Protein AF-A0AAN0K100-F1 (afdb_monomer_lite)

Secondary structure (DSSP, 8-state):
-----------PPPPSS--HHHHHHHHHHHHHHHHHHHTT--TT--HHHHHHHHHHHHHTT-HHHHHHHHHHHHHHHHHH-

Structure (mmCIF, N/CA/C/O backbone):
data_AF-A0AAN0K100-F1
#
_entry.id   AF-A0AAN0K100-F1
#
loop_
_atom_site.group_PDB
_atom_site.id
_atom_site.type_symbol
_atom_site.label_atom_id
_atom_site.label_alt_id
_atom_site.label_comp_id
_atom_site.label_asym_id
_atom_site.label_entity_id
_atom_site.label_seq_id
_atom_site.pdbx_PDB_ins_code
_atom_site.Cartn_x
_atom_site.Cartn_y
_atom_site.Cartn_z
_atom_site.occupancy
_atom_site.B_iso_or_equiv
_atom_site.auth_seq_id
_atom_site.auth_comp_id
_atom_site.auth_asym_id
_atom_site.auth_atom_id
_atom_site.pdbx_PDB_model_num
ATOM 1 N N . MET A 1 1 ? 43.343 24.099 -35.145 1.00 42.75 1 MET A N 1
ATOM 2 C CA . MET A 1 1 ? 42.004 24.007 -34.520 1.00 42.75 1 MET A CA 1
ATOM 3 C C . MET A 1 1 ? 41.501 22.580 -34.703 1.00 42.75 1 MET A C 1
ATOM 5 O O . MET A 1 1 ? 41.211 22.207 -35.828 1.00 42.75 1 MET A O 1
ATOM 9 N N . S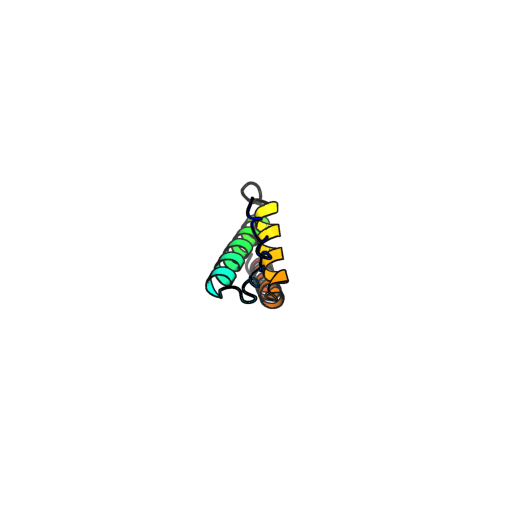ER A 1 2 ? 41.511 21.750 -33.654 1.00 47.34 2 SER A N 1
ATOM 10 C CA . SER A 1 2 ? 41.075 20.344 -33.733 1.00 47.34 2 SER A CA 1
ATOM 11 C C . SER A 1 2 ? 39.659 20.224 -33.168 1.00 47.34 2 SER A C 1
ATOM 13 O O . SER A 1 2 ? 39.439 20.528 -31.996 1.00 47.34 2 SER A O 1
ATOM 15 N N . GLY A 1 3 ? 38.695 19.865 -34.019 1.00 51.62 3 GLY A N 1
ATOM 16 C CA . GLY A 1 3 ? 37.287 19.719 -33.651 1.00 51.62 3 GLY A CA 1
ATOM 17 C C . GLY A 1 3 ? 37.075 18.535 -32.708 1.00 51.62 3 GLY A C 1
ATOM 18 O O . GLY A 1 3 ? 37.437 17.401 -33.027 1.00 51.62 3 GLY A O 1
ATOM 19 N N . LYS A 1 4 ? 36.486 18.794 -31.536 1.00 56.88 4 LYS A N 1
ATOM 20 C CA . LYS A 1 4 ? 36.033 17.745 -30.614 1.00 56.88 4 LYS A CA 1
ATOM 21 C C . LYS A 1 4 ? 34.911 16.955 -31.291 1.00 56.88 4 LYS A C 1
ATOM 23 O O . LYS A 1 4 ? 33.914 17.530 -31.704 1.00 56.88 4 LYS A O 1
ATOM 28 N N . LYS A 1 5 ? 35.091 15.637 -31.410 1.00 60.78 5 LYS A N 1
ATOM 29 C CA . LYS A 1 5 ? 34.049 14.715 -31.871 1.00 60.78 5 LYS A CA 1
ATOM 30 C C . LYS A 1 5 ? 32.977 14.619 -30.788 1.00 60.78 5 LYS A C 1
ATOM 32 O O . LYS A 1 5 ? 33.268 14.126 -29.699 1.00 60.78 5 LYS A O 1
ATOM 37 N N . ASP A 1 6 ? 31.763 15.062 -31.097 1.00 61.69 6 ASP A N 1
ATOM 38 C CA . ASP A 1 6 ? 30.582 14.848 -30.264 1.00 61.69 6 ASP A CA 1
ATOM 39 C C . ASP A 1 6 ? 30.312 13.345 -30.132 1.00 61.69 6 ASP A C 1
ATOM 41 O O . ASP A 1 6 ? 29.764 12.685 -31.020 1.00 61.69 6 ASP A O 1
ATOM 45 N N . GLY A 1 7 ? 30.767 12.766 -29.021 1.00 69.19 7 GLY A N 1
ATOM 46 C CA . GLY A 1 7 ? 30.486 11.382 -28.678 1.00 69.19 7 GLY A CA 1
ATOM 47 C C . GLY A 1 7 ? 28.991 11.229 -28.436 1.00 69.19 7 GLY A C 1
ATOM 48 O O . GLY A 1 7 ? 28.480 11.720 -27.433 1.00 69.19 7 GLY A O 1
ATOM 49 N N . LYS A 1 8 ? 28.294 10.550 -29.359 1.00 69.19 8 LYS A N 1
ATOM 50 C CA . LYS A 1 8 ? 26.878 10.170 -29.233 1.00 69.19 8 LYS A CA 1
ATOM 51 C C . LYS A 1 8 ? 26.608 9.678 -27.809 1.00 69.19 8 LYS A C 1
ATOM 53 O O . LYS A 1 8 ? 27.106 8.618 -27.423 1.00 69.19 8 LYS A O 1
ATOM 58 N N . MET A 1 9 ? 25.822 10.431 -27.041 1.00 73.12 9 MET A N 1
ATOM 59 C CA . MET A 1 9 ? 25.355 9.985 -25.732 1.00 73.12 9 MET A CA 1
ATOM 60 C C . MET A 1 9 ? 24.593 8.670 -25.919 1.00 73.12 9 MET A C 1
ATOM 62 O O . MET A 1 9 ? 23.543 8.627 -26.556 1.00 73.12 9 MET A O 1
ATOM 66 N N . ARG A 1 10 ? 25.147 7.571 -25.403 1.00 75.94 10 ARG A N 1
ATOM 67 C CA . ARG A 1 10 ? 24.469 6.273 -25.376 1.00 75.94 10 ARG A CA 1
ATOM 68 C C . ARG A 1 10 ? 23.657 6.210 -24.092 1.00 75.94 10 ARG A C 1
ATOM 70 O O . ARG A 1 10 ? 24.223 6.064 -23.011 1.00 75.94 10 ARG A O 1
ATOM 77 N N . ILE A 1 11 ? 22.339 6.319 -24.215 1.00 75.88 11 ILE A N 1
ATOM 78 C CA . ILE A 1 11 ? 21.431 6.063 -23.098 1.00 75.88 11 ILE A CA 1
ATOM 79 C C . ILE A 1 11 ? 21.499 4.560 -22.808 1.00 75.88 11 ILE A C 1
ATOM 81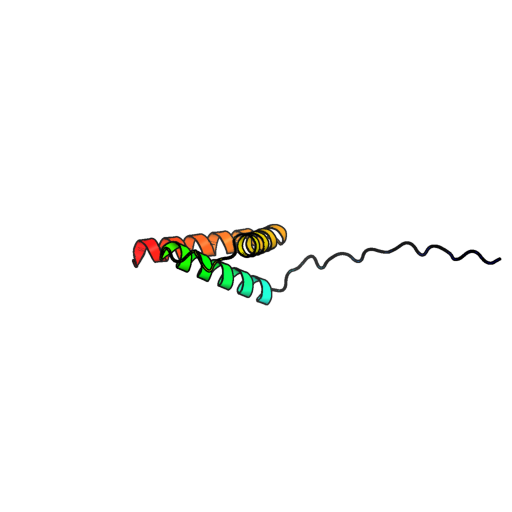 O O . ILE A 1 11 ? 21.187 3.737 -23.669 1.00 75.88 11 ILE A O 1
ATOM 85 N N . ARG A 1 12 ? 21.989 4.195 -21.618 1.00 68.69 12 ARG A N 1
ATOM 86 C CA . ARG A 1 12 ? 21.946 2.809 -21.136 1.00 68.69 12 ARG A CA 1
ATOM 87 C C . ARG A 1 12 ? 20.485 2.440 -20.890 1.00 68.6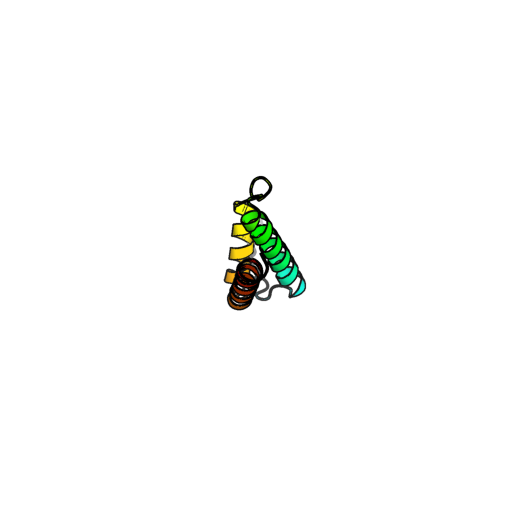9 12 ARG A C 1
ATOM 89 O O . ARG A 1 12 ? 19.741 3.256 -20.353 1.00 68.69 12 ARG A O 1
ATOM 96 N N . ALA A 1 13 ? 20.081 1.236 -21.295 1.00 61.84 13 ALA A N 1
ATOM 97 C CA . ALA A 1 13 ? 18.736 0.751 -21.018 1.00 61.84 13 ALA A CA 1
ATOM 98 C C . ALA A 1 13 ? 18.498 0.782 -19.503 1.00 61.84 13 ALA A C 1
ATOM 100 O O . ALA A 1 13 ? 19.330 0.291 -18.736 1.00 61.84 13 ALA A O 1
ATOM 101 N N . PHE A 1 14 ? 17.389 1.390 -19.084 1.00 61.09 14 PHE A N 1
ATOM 102 C CA . PHE A 1 14 ? 16.981 1.341 -17.689 1.00 61.09 14 PHE A CA 1
ATOM 103 C C . PHE A 1 14 ? 16.754 -0.125 -17.296 1.00 61.09 14 PHE A C 1
ATOM 105 O O . PHE A 1 14 ? 16.196 -0.875 -18.106 1.00 61.09 14 PHE A O 1
ATOM 112 N N . PRO A 1 15 ? 17.203 -0.557 -16.103 1.00 65.25 15 PRO A N 1
ATOM 113 C CA . PRO A 1 15 ? 16.944 -1.906 -15.624 1.00 65.25 15 PRO A CA 1
ATOM 114 C C . PRO A 1 15 ? 15.444 -2.193 -15.709 1.00 65.25 15 PRO A C 1
ATOM 116 O O . PRO A 1 15 ? 14.635 -1.489 -15.115 1.00 65.25 15 PRO A O 1
ATOM 119 N N . VAL A 1 16 ? 15.073 -3.203 -16.494 1.00 67.12 16 VAL A N 1
ATOM 120 C CA . VAL A 1 16 ? 13.664 -3.552 -16.746 1.00 67.12 16 VAL A CA 1
ATOM 121 C C . VAL A 1 16 ? 13.026 -4.193 -15.508 1.00 67.12 16 VAL A C 1
ATOM 123 O O . VAL A 1 16 ? 11.806 -4.199 -15.359 1.00 67.12 16 VAL A O 1
ATOM 126 N N . GLN A 1 17 ? 13.854 -4.744 -14.617 1.00 74.25 17 GLN A N 1
ATOM 127 C CA . GLN A 1 17 ? 13.425 -5.524 -13.466 1.00 74.25 17 GLN A CA 1
ATOM 128 C C . GLN A 1 17 ? 13.647 -4.738 -12.177 1.00 74.25 17 GLN A C 1
ATOM 130 O O . GLN A 1 17 ? 14.763 -4.325 -11.866 1.00 74.25 17 GLN A O 1
ATOM 135 N N . MET A 1 18 ? 12.556 -4.540 -11.444 1.00 82.19 18 MET A N 1
ATOM 136 C CA . MET A 1 18 ? 12.556 -3.968 -10.105 1.00 82.19 18 MET A CA 1
ATOM 137 C C . MET A 1 18 ? 13.025 -5.020 -9.096 1.00 82.19 18 MET A C 1
ATOM 139 O O . MET A 1 18 ? 12.631 -6.183 -9.203 1.00 82.19 18 MET A O 1
ATOM 143 N N . ASP A 1 19 ? 13.832 -4.612 -8.117 1.00 88.06 19 ASP A N 1
ATOM 144 C CA . ASP A 1 19 ? 14.233 -5.483 -7.011 1.00 88.06 19 ASP A CA 1
ATOM 145 C C . ASP A 1 19 ? 12.984 -5.973 -6.246 1.00 88.06 19 ASP A C 1
ATOM 147 O O . ASP A 1 19 ? 12.156 -5.145 -5.842 1.00 88.06 19 ASP A O 1
ATOM 151 N N . PRO A 1 20 ? 12.811 -7.294 -6.041 1.00 90.06 20 PRO A N 1
ATOM 152 C CA . PRO A 1 20 ? 11.717 -7.834 -5.242 1.00 90.06 20 PRO A CA 1
ATOM 153 C C . PRO A 1 20 ? 11.584 -7.213 -3.846 1.00 90.06 20 PRO A C 1
ATOM 155 O O . PRO A 1 20 ? 10.456 -7.068 -3.375 1.00 90.06 20 PRO A O 1
ATOM 158 N N . SER A 1 21 ? 12.696 -6.836 -3.203 1.00 93.12 21 SER A N 1
ATOM 159 C CA . SER A 1 21 ? 12.679 -6.206 -1.874 1.00 93.12 21 SER A CA 1
ATOM 160 C C . SER A 1 21 ? 12.000 -4.832 -1.909 1.00 93.12 21 SER A C 1
ATOM 162 O O . SER A 1 21 ? 11.103 -4.553 -1.117 1.00 93.12 21 SER A O 1
ATOM 164 N N . TYR A 1 22 ? 12.324 -4.029 -2.922 1.00 93.12 22 TYR A N 1
ATOM 165 C CA . TYR A 1 22 ? 11.732 -2.714 -3.132 1.00 93.12 22 TYR A CA 1
ATOM 166 C C . TYR A 1 22 ? 10.228 -2.791 -3.438 1.00 93.12 22 TYR A C 1
ATOM 168 O O . TYR A 1 22 ? 9.449 -1.966 -2.962 1.00 93.12 22 TYR A O 1
ATOM 176 N N . VAL A 1 23 ? 9.790 -3.813 -4.186 1.00 94.06 23 VAL A N 1
ATOM 177 C CA . VAL A 1 23 ? 8.355 -4.060 -4.416 1.00 94.06 23 VAL A CA 1
ATOM 178 C C . VAL A 1 23 ? 7.621 -4.295 -3.095 1.00 94.06 23 VAL A C 1
ATOM 180 O O . VAL A 1 23 ? 6.537 -3.746 -2.892 1.00 94.06 23 VAL A O 1
ATOM 183 N N . GLU A 1 24 ? 8.195 -5.104 -2.205 1.00 96.44 24 GLU A N 1
ATOM 184 C CA . GLU A 1 24 ? 7.603 -5.394 -0.897 1.00 96.44 24 GLU A CA 1
ATOM 185 C C . GLU A 1 24 ? 7.534 -4.153 -0.006 1.00 96.44 24 GLU A C 1
ATOM 187 O O . GLU A 1 24 ? 6.498 -3.909 0.617 1.00 96.44 24 GLU A O 1
ATOM 192 N N . ASP A 1 25 ? 8.572 -3.318 -0.007 1.00 97.19 25 ASP A N 1
ATOM 193 C CA . ASP A 1 25 ? 8.576 -2.063 0.748 1.00 97.19 25 ASP A CA 1
ATOM 194 C C . ASP A 1 25 ? 7.459 -1.119 0.288 1.00 97.19 25 ASP A C 1
ATOM 196 O O . ASP A 1 25 ? 6.711 -0.585 1.116 1.00 97.19 25 ASP A O 1
ATOM 200 N N . ILE A 1 26 ? 7.272 -0.973 -1.029 1.00 97.50 26 ILE A N 1
ATOM 201 C CA . ILE A 1 26 ? 6.173 -0.172 -1.577 1.00 97.50 26 ILE A CA 1
ATOM 202 C C . ILE A 1 26 ? 4.815 -0.770 -1.186 1.00 97.50 26 ILE A C 1
ATOM 204 O O . ILE A 1 26 ? 3.922 -0.044 -0.741 1.00 97.50 26 ILE A O 1
ATOM 208 N N . LEU A 1 27 ? 4.629 -2.086 -1.338 1.00 97.56 27 LEU A N 1
ATOM 209 C CA . LEU A 1 27 ? 3.368 -2.745 -0.985 1.00 97.56 27 LEU A CA 1
ATOM 210 C C . LEU A 1 27 ? 3.047 -2.588 0.504 1.00 97.56 27 LEU A C 1
ATOM 212 O O . LEU A 1 27 ? 1.889 -2.359 0.855 1.00 97.56 27 LEU A O 1
ATOM 216 N N . LYS A 1 28 ? 4.053 -2.663 1.379 1.00 98.12 28 LYS A N 1
ATOM 217 C CA . LYS A 1 28 ? 3.910 -2.434 2.819 1.00 98.12 28 LYS A CA 1
ATOM 218 C C . LYS A 1 28 ? 3.498 -0.993 3.123 1.00 98.12 28 LYS A C 1
ATOM 220 O O . LYS A 1 28 ? 2.585 -0.785 3.924 1.00 98.12 28 LYS A O 1
ATOM 225 N N . LEU A 1 29 ? 4.122 -0.015 2.467 1.00 98.06 29 LEU A N 1
ATOM 226 C CA . LEU A 1 29 ? 3.774 1.400 2.601 1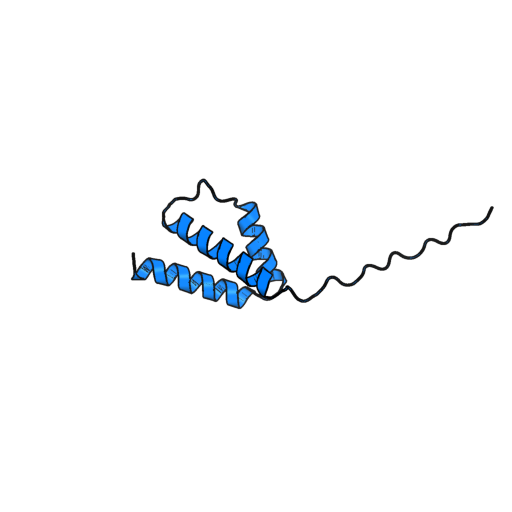.00 98.06 29 LEU A CA 1
ATOM 227 C C . LEU A 1 29 ? 2.319 1.655 2.183 1.00 98.06 29 LEU A C 1
ATOM 229 O O . LEU A 1 29 ? 1.544 2.216 2.958 1.00 98.06 29 LEU A O 1
ATOM 233 N N . LEU A 1 30 ? 1.916 1.167 1.005 1.00 98.38 30 LEU A N 1
ATOM 234 C CA . LEU A 1 30 ? 0.545 1.313 0.504 1.00 98.38 30 LEU A CA 1
ATOM 235 C C . LEU A 1 30 ? -0.473 0.604 1.410 1.00 98.38 30 LEU A C 1
ATOM 237 O O . LEU A 1 30 ? -1.519 1.172 1.721 1.00 98.38 30 LEU A O 1
ATOM 241 N N . ARG A 1 31 ? -0.156 -0.606 1.888 1.00 98.31 31 ARG A N 1
ATOM 242 C CA . ARG A 1 31 ? -0.995 -1.372 2.825 1.00 98.31 31 ARG A CA 1
ATOM 243 C C . ARG A 1 31 ? -1.273 -0.587 4.108 1.00 98.31 31 ARG A C 1
ATOM 245 O O . ARG A 1 31 ? -2.414 -0.551 4.567 1.00 98.31 31 ARG A O 1
ATOM 252 N N . ASN A 1 32 ? -0.248 0.039 4.681 1.00 97.75 32 ASN A N 1
ATOM 253 C CA . ASN A 1 32 ? -0.393 0.852 5.887 1.00 97.75 32 ASN A CA 1
ATOM 254 C C . ASN A 1 32 ? -1.228 2.108 5.621 1.00 97.75 32 ASN A C 1
ATOM 256 O O . ASN A 1 32 ? -2.130 2.406 6.397 1.00 97.75 32 ASN A O 1
ATOM 260 N N . ALA A 1 33 ? -0.995 2.794 4.500 1.00 98.38 33 ALA A N 1
ATOM 261 C CA . ALA A 1 33 ? -1.772 3.971 4.126 1.00 98.38 33 ALA A CA 1
ATOM 262 C C . ALA A 1 33 ? -3.268 3.658 3.958 1.00 98.38 33 ALA A C 1
ATOM 264 O O . ALA A 1 33 ? -4.110 4.396 4.464 1.00 98.38 33 ALA A O 1
ATOM 265 N N . ILE A 1 34 ? -3.613 2.536 3.315 1.00 97.94 34 ILE A N 1
ATOM 266 C CA . ILE A 1 34 ? -5.012 2.098 3.166 1.00 97.94 34 ILE A CA 1
ATOM 267 C C . ILE A 1 34 ? -5.666 1.886 4.538 1.00 97.94 34 ILE A C 1
ATOM 269 O O . ILE A 1 34 ? -6.789 2.340 4.751 1.00 97.94 34 ILE A O 1
ATOM 273 N N . ARG A 1 35 ? -4.960 1.253 5.483 1.00 97.19 35 ARG A N 1
ATOM 274 C CA . ARG A 1 35 ? -5.459 1.053 6.855 1.00 97.19 35 ARG A CA 1
ATOM 275 C C . ARG A 1 35 ? -5.686 2.369 7.591 1.00 97.19 35 ARG A C 1
ATOM 277 O O . ARG A 1 35 ? -6.687 2.519 8.281 1.00 97.19 35 ARG A O 1
ATOM 284 N N . GLU A 1 36 ? -4.789 3.337 7.437 1.00 97.88 36 GLU A N 1
ATOM 285 C CA . GLU A 1 36 ? -4.966 4.654 8.052 1.00 97.88 36 GLU A CA 1
ATOM 286 C C . GLU A 1 36 ? -6.154 5.412 7.438 1.00 97.88 36 GLU A C 1
ATOM 288 O O . GLU A 1 36 ? -6.936 6.018 8.170 1.00 97.88 36 GLU A O 1
ATOM 293 N N . ILE A 1 37 ? -6.392 5.283 6.126 1.00 97.62 37 ILE A N 1
ATOM 294 C CA . ILE A 1 37 ? -7.608 5.807 5.479 1.00 97.62 37 ILE A CA 1
ATOM 295 C C . ILE A 1 37 ? -8.869 5.137 6.043 1.00 97.62 37 ILE A C 1
ATOM 297 O O . ILE A 1 37 ? -9.827 5.838 6.367 1.00 97.62 37 ILE A O 1
ATOM 301 N N . GLN A 1 38 ? -8.871 3.810 6.199 1.00 97.00 38 GLN A N 1
ATOM 302 C CA . GLN A 1 38 ? -9.995 3.055 6.777 1.00 97.00 38 GLN A CA 1
ATOM 303 C C . GLN A 1 38 ? -10.325 3.517 8.206 1.00 97.00 38 GLN A C 1
ATOM 305 O O . GLN A 1 38 ? -11.492 3.708 8.543 1.00 97.00 38 GLN A O 1
ATOM 310 N N . LYS A 1 39 ? -9.304 3.838 9.011 1.00 95.94 39 LYS A N 1
ATOM 311 C CA . LYS A 1 39 ? -9.449 4.442 10.350 1.00 95.94 39 LYS A CA 1
ATOM 312 C C . LYS A 1 39 ? -9.817 5.930 10.341 1.00 95.94 39 LYS A C 1
ATOM 314 O O . LYS A 1 39 ? -9.868 6.552 11.400 1.00 95.94 39 LYS A O 1
ATOM 319 N N . LYS A 1 40 ? -10.047 6.526 9.168 1.00 97.00 40 LYS A N 1
ATOM 320 C CA . LYS A 1 40 ? -10.283 7.967 8.974 1.00 97.00 40 LYS A CA 1
ATOM 321 C C . LYS A 1 40 ? -9.102 8.855 9.406 1.00 97.00 40 LYS A C 1
ATOM 323 O O . LYS A 1 40 ? -9.288 10.047 9.632 1.00 97.00 40 LYS A O 1
ATOM 328 N N . ASN A 1 41 ? -7.885 8.311 9.451 1.00 96.38 41 ASN A N 1
ATOM 329 C CA . ASN A 1 41 ? -6.644 9.019 9.772 1.00 96.38 41 ASN A CA 1
ATOM 330 C C . ASN A 1 41 ? -5.818 9.327 8.507 1.00 96.38 41 ASN A C 1
ATOM 332 O O . ASN A 1 41 ? -4.728 8.801 8.304 1.00 96.38 41 ASN A O 1
ATOM 336 N N . ASN A 1 42 ? -6.347 10.163 7.609 1.00 94.31 42 ASN A N 1
ATOM 337 C CA . ASN A 1 42 ? -5.679 10.464 6.332 1.00 94.31 42 ASN A CA 1
ATOM 338 C C . ASN A 1 42 ? -4.758 11.699 6.365 1.00 94.31 42 ASN A C 1
ATOM 340 O O . ASN A 1 42 ? -3.970 11.882 5.442 1.00 94.31 42 ASN A O 1
ATOM 344 N N . SER A 1 43 ? -4.809 12.518 7.420 1.00 94.38 43 SER A N 1
ATOM 345 C CA . SER A 1 43 ? -4.108 13.811 7.486 1.00 94.38 43 SER A CA 1
ATOM 346 C C . SER A 1 43 ? -2.580 13.708 7.381 1.00 94.38 43 SER A C 1
ATOM 348 O O . SER A 1 43 ? -1.930 14.672 6.991 1.00 94.38 43 SER A O 1
ATOM 350 N N . GLY A 1 44 ? -2.001 12.555 7.735 1.00 93.62 44 GLY A N 1
ATOM 351 C CA . GLY A 1 44 ? -0.559 12.291 7.650 1.00 93.62 44 GLY A CA 1
ATOM 352 C C . GLY A 1 44 ? -0.098 11.645 6.340 1.00 93.62 44 GLY A C 1
ATOM 353 O O . GLY A 1 44 ? 1.072 11.290 6.227 1.00 93.62 44 GLY A O 1
ATOM 354 N N . LEU A 1 45 ? -0.993 11.439 5.369 1.00 97.44 45 LEU A N 1
ATOM 355 C CA . LEU A 1 45 ? -0.689 10.727 4.130 1.00 97.44 45 LEU A CA 1
ATOM 356 C C . LEU A 1 45 ? -0.413 11.697 2.978 1.00 97.44 45 LEU A C 1
ATOM 358 O O . LEU A 1 45 ? -1.213 12.583 2.683 1.00 97.44 45 LEU A O 1
ATOM 362 N N . SER A 1 46 ? 0.694 11.482 2.267 1.00 97.94 46 SER A N 1
ATOM 363 C CA . SER A 1 46 ? 1.005 12.220 1.040 1.00 97.94 46 SER A CA 1
ATOM 364 C C . SER A 1 46 ? 0.339 11.566 -0.168 1.00 97.94 46 SER A C 1
ATOM 366 O O . SER A 1 46 ? 0.707 10.464 -0.577 1.00 97.94 46 SER A O 1
ATOM 368 N N . PHE A 1 47 ? -0.625 12.258 -0.782 1.00 96.25 47 PHE A N 1
ATOM 369 C CA . PHE A 1 47 ? -1.281 11.768 -1.998 1.00 96.25 47 PHE A CA 1
ATOM 370 C C . PHE A 1 47 ? -0.276 11.499 -3.128 1.00 96.25 47 PHE A C 1
ATOM 372 O O . PHE A 1 47 ? -0.328 10.449 -3.768 1.00 96.25 47 PHE A O 1
ATOM 379 N N . GLU A 1 48 ? 0.660 12.425 -3.358 1.00 98.06 48 GLU A N 1
ATOM 380 C CA . GLU A 1 48 ? 1.632 12.310 -4.446 1.00 98.06 48 GLU A CA 1
ATOM 381 C C . GLU A 1 48 ? 2.565 11.108 -4.255 1.00 98.06 48 GLU A C 1
ATOM 383 O O . GLU A 1 48 ? 2.820 10.367 -5.206 1.00 98.06 48 GLU A O 1
ATOM 388 N N . GLU A 1 49 ? 3.045 10.879 -3.033 1.00 97.25 49 GLU A N 1
ATOM 389 C CA . GLU A 1 49 ? 3.920 9.747 -2.725 1.00 97.25 49 GLU A CA 1
ATOM 390 C C . GLU A 1 49 ? 3.203 8.413 -2.956 1.00 97.25 49 GLU A C 1
ATOM 392 O O . GLU A 1 49 ? 3.727 7.534 -3.646 1.00 97.25 49 GLU A O 1
ATOM 397 N N . LEU A 1 50 ? 1.984 8.270 -2.427 1.00 98.25 50 LEU A N 1
ATOM 398 C CA . LEU A 1 50 ? 1.180 7.058 -2.590 1.00 98.25 50 LEU A CA 1
ATOM 399 C C . L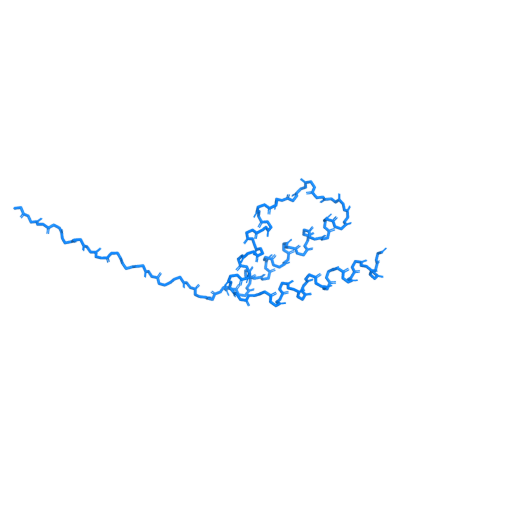EU A 1 50 ? 0.869 6.790 -4.067 1.00 98.25 50 LEU A C 1
ATOM 401 O O . LEU A 1 50 ? 1.012 5.658 -4.538 1.00 98.25 50 LEU A O 1
ATOM 405 N N . TYR A 1 51 ? 0.512 7.833 -4.819 1.00 98.00 51 TYR A N 1
ATOM 406 C CA . TYR A 1 51 ? 0.244 7.728 -6.249 1.00 98.00 51 TYR A CA 1
ATOM 407 C C . TYR A 1 51 ? 1.490 7.312 -7.044 1.00 98.00 51 TYR A C 1
ATOM 409 O O . TYR A 1 51 ? 1.423 6.369 -7.835 1.00 98.00 51 TYR A O 1
ATOM 417 N N . ARG A 1 52 ? 2.647 7.956 -6.817 1.00 97.69 52 ARG A N 1
ATOM 418 C CA . ARG A 1 52 ? 3.914 7.617 -7.496 1.00 97.69 52 ARG A CA 1
ATOM 419 C C . ARG A 1 52 ? 4.330 6.172 -7.233 1.00 97.69 52 ARG A C 1
ATOM 421 O O . ARG A 1 52 ? 4.755 5.481 -8.159 1.00 97.69 52 ARG A O 1
ATOM 428 N N . ASN A 1 53 ? 4.176 5.712 -5.997 1.00 97.38 53 ASN A N 1
ATOM 429 C CA . ASN A 1 53 ? 4.477 4.345 -5.588 1.00 97.38 53 ASN A CA 1
ATOM 430 C C . ASN A 1 53 ? 3.573 3.318 -6.290 1.00 97.38 53 ASN A C 1
ATOM 432 O O . ASN A 1 53 ? 4.064 2.370 -6.906 1.00 97.38 53 ASN A O 1
ATOM 436 N N . ALA A 1 54 ? 2.255 3.538 -6.286 1.00 97.56 54 ALA A N 1
ATOM 437 C CA . ALA A 1 54 ? 1.309 2.669 -6.985 1.00 97.56 54 ALA A CA 1
ATOM 438 C C . ALA A 1 54 ? 1.546 2.655 -8.508 1.00 97.56 54 ALA A C 1
ATOM 440 O O . ALA A 1 54 ? 1.586 1.587 -9.124 1.00 97.56 54 ALA A O 1
ATOM 441 N N . TYR A 1 55 ? 1.771 3.827 -9.110 1.00 96.94 55 TYR A N 1
ATOM 442 C CA . TYR A 1 55 ? 2.113 3.959 -10.528 1.00 96.94 55 TYR A CA 1
ATOM 443 C C . TYR A 1 55 ? 3.390 3.184 -10.875 1.00 96.94 55 TYR A C 1
ATOM 445 O O . TYR A 1 55 ? 3.422 2.440 -11.855 1.00 96.94 55 TYR A O 1
ATOM 453 N N . THR A 1 56 ? 4.422 3.297 -10.037 1.00 94.25 56 THR A N 1
ATOM 454 C CA . THR A 1 56 ? 5.705 2.606 -10.208 1.00 94.25 56 THR A CA 1
ATOM 455 C C . THR A 1 56 ? 5.535 1.085 -10.223 1.00 94.25 56 THR A C 1
ATOM 457 O O . THR A 1 56 ? 6.108 0.423 -11.093 1.00 94.25 56 THR A O 1
ATOM 460 N N . LEU A 1 57 ? 4.691 0.523 -9.350 1.00 95.06 57 LEU A N 1
ATOM 461 C CA . LEU A 1 57 ? 4.371 -0.910 -9.362 1.00 95.06 57 LEU A CA 1
ATOM 462 C C . LEU A 1 57 ? 3.673 -1.347 -10.656 1.00 95.06 57 LEU A C 1
ATOM 464 O O . LEU A 1 57 ? 4.030 -2.372 -11.241 1.00 95.06 57 LEU A O 1
ATOM 468 N N . VAL A 1 58 ? 2.690 -0.578 -11.129 1.00 95.75 58 VAL A N 1
ATOM 469 C CA . VAL A 1 58 ? 1.953 -0.898 -12.363 1.00 95.75 58 VAL A CA 1
ATOM 470 C C . VAL A 1 58 ? 2.865 -0.811 -13.587 1.00 95.75 58 VAL A C 1
ATOM 472 O O . VAL A 1 58 ? 2.852 -1.715 -14.429 1.00 95.75 58 VAL A O 1
ATOM 475 N N . LEU A 1 59 ? 3.705 0.225 -13.655 1.00 94.31 59 LEU A N 1
ATOM 476 C CA . LEU A 1 59 ? 4.682 0.420 -14.726 1.00 94.31 59 LEU A CA 1
ATOM 477 C C . LEU A 1 59 ? 5.620 -0.792 -14.860 1.00 94.31 59 LEU A C 1
ATOM 479 O O . LEU A 1 59 ? 5.853 -1.271 -15.970 1.00 94.31 59 LEU A O 1
ATOM 483 N N . HIS A 1 60 ? 6.063 -1.354 -13.730 1.00 92.50 60 HIS A N 1
ATOM 484 C CA . HIS A 1 60 ? 6.952 -2.523 -13.666 1.00 92.50 60 HIS A CA 1
ATOM 485 C C . HIS A 1 60 ? 6.207 -3.867 -13.584 1.00 92.50 60 HIS A C 1
ATOM 487 O O . HIS A 1 60 ? 6.748 -4.864 -13.104 1.00 92.50 60 HIS A O 1
ATOM 493 N N . LYS A 1 61 ? 4.960 -3.913 -14.073 1.00 94.44 61 LYS A N 1
ATOM 494 C CA . LYS A 1 61 ? 4.153 -5.140 -14.214 1.00 94.44 61 LYS A CA 1
ATOM 495 C C . LYS A 1 61 ? 3.836 -5.865 -12.895 1.00 94.44 61 LYS A C 1
ATOM 497 O O . LYS A 1 61 ? 3.461 -7.032 -12.917 1.00 94.44 61 LYS A O 1
ATOM 502 N N . GLN A 1 62 ? 3.882 -5.174 -11.755 1.00 95.56 62 GLN A N 1
ATOM 503 C CA . GLN A 1 62 ? 3.494 -5.708 -10.437 1.00 95.56 62 GLN A CA 1
ATOM 504 C C . GLN A 1 62 ? 2.014 -5.443 -10.088 1.00 95.56 62 GLN A C 1
ATOM 506 O O . GLN A 1 62 ? 1.596 -5.618 -8.943 1.00 95.56 62 GLN A O 1
ATOM 511 N N . GLY A 1 63 ? 1.191 -5.042 -11.066 1.00 96.06 63 GLY A N 1
ATOM 512 C CA . GLY A 1 63 ? -0.212 -4.665 -10.848 1.00 96.06 63 GLY A CA 1
ATOM 513 C C . GLY A 1 63 ? -1.083 -5.777 -10.248 1.00 96.06 63 GLY A C 1
ATOM 514 O O . GLY A 1 63 ? -1.939 -5.495 -9.415 1.00 96.06 63 GLY A O 1
ATOM 515 N N . ALA A 1 64 ? -0.827 -7.042 -10.598 1.00 97.00 64 ALA A N 1
ATOM 516 C CA . ALA A 1 64 ? -1.553 -8.176 -10.021 1.00 97.00 64 ALA A CA 1
ATOM 517 C C . ALA A 1 64 ? -1.334 -8.288 -8.501 1.00 97.00 64 ALA A C 1
ATOM 519 O O . ALA A 1 64 ? -2.293 -8.457 -7.753 1.00 97.00 64 ALA A O 1
ATOM 520 N N . ARG A 1 65 ? -0.090 -8.119 -8.026 1.00 96.00 65 ARG A N 1
ATOM 521 C CA . ARG A 1 65 ? 0.234 -8.141 -6.588 1.00 96.00 65 ARG A CA 1
ATOM 522 C C . ARG A 1 65 ? -0.396 -6.968 -5.852 1.00 96.00 65 ARG A C 1
ATOM 524 O O . ARG A 1 65 ? -0.940 -7.162 -4.770 1.00 96.00 65 ARG A O 1
ATOM 531 N N . LEU A 1 66 ? -0.365 -5.778 -6.456 1.00 97.75 66 LEU A N 1
ATOM 532 C CA . LEU A 1 66 ? -1.025 -4.592 -5.911 1.00 97.75 66 LEU A CA 1
ATOM 533 C C . LEU A 1 66 ? -2.535 -4.821 -5.743 1.00 97.75 66 LEU A C 1
ATOM 535 O O . LEU A 1 66 ? -3.077 -4.540 -4.677 1.00 97.75 66 LEU A O 1
ATOM 539 N N . TYR A 1 67 ? -3.201 -5.378 -6.759 1.00 98.25 67 TYR A N 1
ATOM 540 C CA . TYR A 1 67 ? -4.631 -5.685 -6.700 1.00 98.25 67 TYR A CA 1
ATOM 541 C C . TYR A 1 67 ? -4.961 -6.726 -5.623 1.00 98.25 67 TYR A C 1
ATOM 543 O O . TYR A 1 67 ? -5.877 -6.515 -4.828 1.00 98.25 67 TYR A O 1
ATOM 551 N N . THR A 1 68 ? -4.204 -7.826 -5.561 1.00 98.19 68 THR A N 1
ATOM 552 C CA . THR A 1 68 ? -4.393 -8.863 -4.536 1.00 98.19 68 THR A CA 1
ATOM 553 C C . THR A 1 68 ? -4.218 -8.290 -3.132 1.00 98.19 68 THR A C 1
ATOM 555 O O . THR A 1 68 ? -5.105 -8.462 -2.299 1.00 98.19 68 THR A O 1
ATOM 558 N N . MET A 1 69 ? -3.139 -7.535 -2.891 1.00 97.94 69 MET A N 1
ATOM 559 C CA . MET A 1 69 ? -2.894 -6.869 -1.609 1.00 97.94 69 MET A CA 1
ATOM 560 C C . MET A 1 69 ? -4.052 -5.941 -1.226 1.00 97.94 69 MET A C 1
ATOM 562 O O . MET A 1 69 ? -4.548 -6.016 -0.104 1.00 97.94 69 MET A O 1
ATOM 566 N N . LEU A 1 70 ? -4.520 -5.103 -2.156 1.00 98.00 70 LEU A N 1
ATOM 567 C CA . LEU A 1 70 ? -5.640 -4.191 -1.918 1.00 98.00 70 LEU A CA 1
ATOM 568 C C . LEU A 1 70 ? -6.911 -4.956 -1.525 1.00 98.00 70 LEU A C 1
ATOM 570 O O . LEU A 1 70 ? -7.552 -4.620 -0.529 1.00 98.00 70 LEU A O 1
ATOM 574 N N . ARG A 1 71 ? -7.254 -6.005 -2.282 1.00 98.12 71 ARG A N 1
ATOM 575 C CA . ARG A 1 71 ? -8.422 -6.852 -2.017 1.00 98.12 71 ARG A CA 1
ATOM 576 C C . ARG A 1 71 ? -8.347 -7.492 -0.633 1.00 98.12 71 ARG A C 1
ATOM 578 O O . ARG A 1 71 ? -9.336 -7.472 0.091 1.00 98.12 71 ARG A O 1
ATOM 585 N N . GLU A 1 72 ? -7.193 -8.036 -0.256 1.00 97.50 72 GLU A N 1
ATOM 586 C CA . GLU A 1 72 ? -6.977 -8.626 1.070 1.00 97.50 72 GLU A CA 1
ATOM 587 C C . GLU A 1 72 ? -7.173 -7.610 2.194 1.00 97.50 72 GLU A C 1
ATOM 589 O O . GLU A 1 72 ? -7.829 -7.922 3.186 1.00 97.50 72 GLU A O 1
ATOM 594 N N . VAL A 1 73 ? -6.623 -6.401 2.055 1.00 97.69 73 VAL A N 1
ATOM 595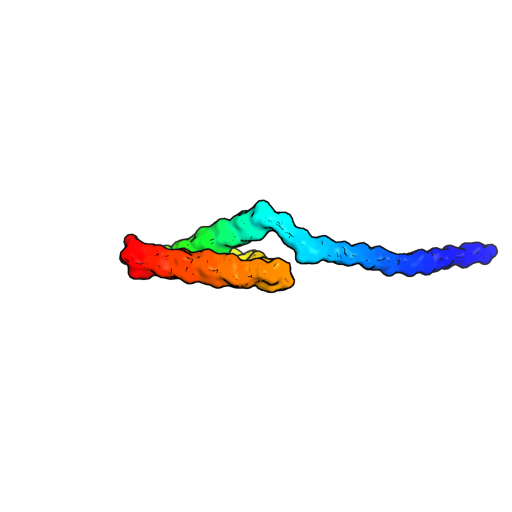 C CA . VAL A 1 73 ? -6.715 -5.352 3.084 1.00 97.69 73 VAL A CA 1
ATOM 596 C C . VAL A 1 73 ? -8.151 -4.883 3.262 1.00 97.69 73 VAL A C 1
ATOM 598 O O . VAL A 1 73 ? -8.617 -4.772 4.393 1.00 97.69 73 VAL A O 1
ATOM 601 N N . ILE A 1 74 ? -8.864 -4.648 2.158 1.00 97.50 74 ILE A N 1
ATOM 602 C CA . ILE A 1 74 ? -10.272 -4.245 2.199 1.00 97.50 74 ILE A CA 1
ATOM 603 C C . ILE A 1 74 ? -11.122 -5.360 2.809 1.00 97.50 74 ILE A C 1
ATOM 605 O O . ILE A 1 74 ? -11.859 -5.102 3.754 1.00 97.50 74 ILE A O 1
ATOM 609 N N . ASN A 1 75 ? -10.981 -6.599 2.330 1.00 97.88 75 ASN A N 1
ATOM 610 C CA . ASN A 1 75 ? -11.735 -7.732 2.867 1.00 97.88 75 ASN A CA 1
ATOM 611 C C . ASN A 1 75 ? -11.462 -7.942 4.359 1.00 97.88 75 ASN A C 1
ATOM 613 O O . ASN A 1 75 ? -12.390 -8.176 5.121 1.00 97.88 75 ASN A O 1
ATOM 617 N N . SER A 1 76 ? -10.198 -7.845 4.779 1.00 96.75 76 SER A N 1
ATOM 618 C CA . SER A 1 76 ? -9.827 -8.017 6.185 1.00 96.75 76 SER A CA 1
ATOM 619 C C . SER A 1 76 ? -10.469 -6.959 7.077 1.00 96.75 76 SER A C 1
ATOM 621 O O . SER A 1 76 ? -10.901 -7.302 8.169 1.00 96.75 76 SER A O 1
ATOM 623 N N . HIS A 1 77 ? -10.542 -5.708 6.619 1.00 96.12 77 HIS A N 1
ATOM 624 C CA . HIS A 1 77 ? -11.218 -4.634 7.345 1.00 96.12 77 HIS A CA 1
ATOM 625 C C . HIS A 1 77 ? -12.728 -4.882 7.424 1.00 96.12 77 HIS A C 1
ATOM 627 O O . HIS A 1 77 ? -13.279 -4.866 8.506 1.00 96.12 77 HIS A O 1
ATOM 633 N N . LEU A 1 78 ? -13.382 -5.217 6.307 1.00 96.19 78 LEU A N 1
ATOM 634 C CA . LEU A 1 78 ? -14.838 -5.418 6.271 1.00 96.19 78 LEU A CA 1
ATOM 635 C C . LEU A 1 78 ? -15.337 -6.663 7.026 1.00 96.19 78 LEU A C 1
ATOM 637 O O . LEU A 1 78 ? -16.530 -6.768 7.293 1.00 96.19 78 LEU A O 1
ATOM 641 N N . ILE A 1 79 ? -14.465 -7.644 7.276 1.00 96.38 79 ILE A N 1
ATOM 642 C CA . ILE A 1 79 ? -14.819 -8.885 7.984 1.00 96.38 79 ILE A CA 1
ATOM 643 C C . ILE A 1 79 ? -14.487 -8.798 9.477 1.00 96.38 79 ILE A C 1
ATOM 645 O O . ILE A 1 79 ? -15.218 -9.364 10.286 1.00 96.38 79 ILE A O 1
ATOM 649 N N . ASN A 1 80 ? -13.365 -8.166 9.838 1.00 88.56 80 ASN A N 1
ATOM 650 C CA . ASN A 1 80 ? -12.838 -8.203 11.206 1.00 88.56 80 ASN A CA 1
ATOM 651 C C . ASN A 1 80 ? -13.073 -6.911 12.004 1.00 88.56 80 ASN A C 1
ATOM 653 O O . ASN A 1 80 ? -12.742 -6.888 13.189 1.00 88.56 80 ASN A O 1
ATOM 657 N N . GLU A 1 81 ? -13.600 -5.857 11.380 1.00 60.78 81 GLU A N 1
ATOM 658 C CA . GLU A 1 81 ? -13.953 -4.574 12.008 1.00 60.78 81 GLU A CA 1
ATOM 659 C C . GLU A 1 81 ? -15.399 -4.194 11.665 1.00 60.78 81 GLU A C 1
ATOM 661 O O . GLU A 1 81 ? -16.064 -3.616 12.554 1.00 60.78 81 GLU A O 1
#

Foldseek 3Di:
DDDDPPDPDDDDDDPLADDPVLLVVLLVVLLVQVVCVVVVNNPPDDPVVNVVSQVVCVSSVNVVVSVVSVVVSVVCSVPVD

pLDDT: mean 88.86, std 14.44, range [42.75, 98.38]

Radius of gyration: 19.85 Å; chains: 1; bounding box: 57×33×46 Å

InterPro domains:
  IPR001373 Cullin, N-terminal [PF00888] (28-80)
  IPR016159 Cullin repeat-like-containing domain superfamily [SSF74788] (20-80)

Sequence (81 aa):
MSGKKDGKMRIRAFPVQMDPSYVEDILKLLRNAIREIQKKNNSGLSFEELYRNAYTLVLHKQGARLYTMLREVINSHLINE

Organism: Amphimedon queenslandica (NCBI:txid400682)